Protein AF-A0A9D1VT00-F1 (afdb_monomer)

pLDDT: mean 77.25, std 14.41, range [39.69, 91.56]

Mean predicted aligned error: 7.01 Å

Nearest PDB structures (foldseek):
  4ham-assembly1_A-2  TM=8.398E-01  e=2.073E-04  Listeria monocytogenes EGD-e
  4r1h-assembly1_B  TM=8.954E-01  e=1.455E-03  Listeria monocytogenes EGD-e
  4wwc-assembly1_B  TM=8.733E-01  e=2.721E-03  Bacillus subtilis subsp. subtilis str. 168
  6sbs-assembly1_A  TM=8.727E-01  e=2.721E-03  Sulfolobus acidocaldarius DSM 639
  4u0w-assembly1_A  TM=8.680E-01  e=8.880E-03  Bacillus subtilis subsp. subtilis str. 168

Solvent-accessible surface area (backbone atoms only — not comparable to full-atom values): 4722 Å² total; per-residue (Å²): 87,33,30,33,55,82,65,77,45,75,55,89,87,81,86,73,78,81,80,83,59,60,70,34,56,38,50,35,52,47,53,55,44,34,47,73,68,16,27,47,34,48,70,41,76,47,70,49,44,60,56,47,15,64,75,71,72,47,62,38,68,44,40,44,54,20,50,52,50,35,33,75,70,54,50,34,43,81,42,77,75,78,128

Foldseek 3Di:
DKWFDDDAAAADADQDQPVPDQRLVSLLVRLVVCLVVRRGDTPPDDDQLVVVCVVVVHDSVSSVVSVVVCVVVVGMDDDDPDD

Organism: NCBI:txid2838509

Secondary structure (DSSP, 8-state):
-EEE-S--------PPP-SSS-HHHHHHHHHHHHHHTT-SPTT--BPPHHHHHHHHT--HHHHHHHHHHHHHTTSEEE-----

InterPro domains:
  IPR000524 Transcription regulator HTH, GntR [PF00392] (24-83)
  IPR000524 Transcription regulator HTH, GntR [PR00035] (46-60)
  IPR000524 Transcription regulator HTH, GntR [PR00035] (60-76)
  IPR000524 Transcription regulator HTH, GntR [PS50949] (21-83)
  IPR000524 Transcription regulator HTH, GntR [SM00345] (27-83)
  IPR000524 Transcription regulator HTH, GntR [cd07377] (23-83)
  IPR036388 Winged helix-like DNA-binding domain superfamily [G3DSA:1.10.10.10] (13-83)
  IPR036390 Winged helix DNA-binding domain superfamily [SSF46785] (18-83)

Sequence (83 aa):
MIQIKQLCGGGTMDIRLSGKRNIYEDIVTEYARFIRLGVLREGDKLPSCRALAAKLGINPNTVERAFSELEKQGLIRTIPKKG

Radius of gyration: 12.12 Å; Cα contacts (8 Å, |Δi|>4): 117; chains: 1; bounding box: 29×22×38 Å

Structure (mmCIF, N/CA/C/O backbone):
data_AF-A0A9D1VT00-F1
#
_entry.id   AF-A0A9D1VT00-F1
#
loop_
_atom_site.group_PDB
_atom_site.id
_atom_site.type_symbol
_atom_site.label_atom_id
_atom_site.label_alt_id
_atom_site.label_comp_id
_atom_site.label_asym_id
_atom_site.label_entity_id
_atom_site.label_seq_id
_atom_site.pdbx_PDB_ins_code
_atom_site.Cartn_x
_atom_site.Cartn_y
_atom_site.Cartn_z
_atom_site.occupancy
_atom_site.B_iso_or_equiv
_atom_site.auth_seq_id
_atom_site.auth_comp_id
_atom_site.auth_asym_id
_atom_site.auth_atom_id
_atom_site.pdbx_PDB_model_num
ATOM 1 N N . MET A 1 1 ? 0.570 -3.883 10.668 1.00 60.47 1 MET A N 1
ATOM 2 C CA . MET A 1 1 ? -0.587 -4.126 9.774 1.00 60.47 1 MET A CA 1
ATOM 3 C C . MET A 1 1 ? -1.134 -2.761 9.414 1.00 60.47 1 MET A C 1
ATOM 5 O O . MET A 1 1 ? -1.216 -1.929 10.304 1.00 60.47 1 MET A O 1
ATOM 9 N N . ILE A 1 2 ? -1.390 -2.489 8.140 1.00 67.31 2 ILE A N 1
ATOM 10 C CA . ILE A 1 2 ? -1.791 -1.150 7.691 1.00 67.31 2 ILE A CA 1
ATOM 11 C C . ILE A 1 2 ? -3.320 -1.112 7.627 1.00 67.31 2 ILE A C 1
ATOM 13 O O . ILE A 1 2 ? -3.930 -2.078 7.168 1.00 67.31 2 ILE A O 1
ATOM 17 N N . GLN A 1 3 ? -3.920 -0.041 8.142 1.00 63.66 3 GLN A N 1
ATOM 18 C CA . GLN A 1 3 ? -5.367 0.194 8.151 1.00 63.66 3 GLN A CA 1
ATOM 19 C C . GLN A 1 3 ? -5.697 1.536 7.488 1.00 63.66 3 GLN A C 1
ATOM 21 O O . GLN A 1 3 ? -4.852 2.422 7.426 1.00 63.66 3 GLN A O 1
ATOM 26 N N . ILE A 1 4 ? -6.921 1.688 6.993 1.00 70.44 4 ILE A N 1
ATOM 27 C CA . ILE A 1 4 ? -7.405 2.882 6.275 1.00 70.44 4 ILE A CA 1
ATOM 28 C C . ILE A 1 4 ? -8.210 3.786 7.219 1.00 70.44 4 ILE A C 1
ATOM 30 O O . ILE A 1 4 ? -8.818 3.274 8.163 1.00 70.44 4 ILE A O 1
ATOM 34 N N . LYS A 1 5 ? -8.203 5.109 6.981 1.00 56.06 5 LYS A N 1
ATOM 35 C CA . LYS A 1 5 ? -8.855 6.142 7.813 1.00 56.06 5 LYS A CA 1
ATOM 36 C C . LYS A 1 5 ? -9.969 6.900 7.041 1.00 56.06 5 LYS 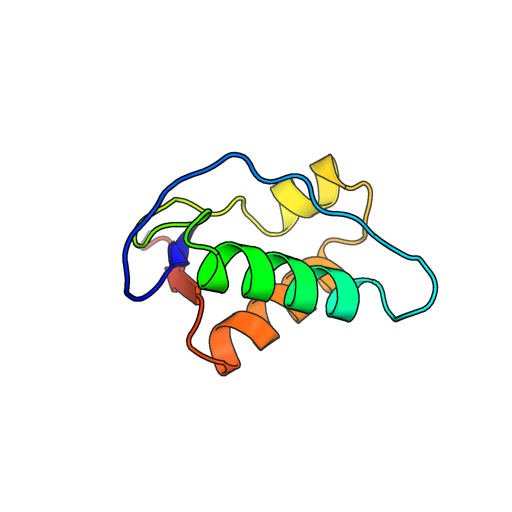A C 1
ATOM 38 O O . LYS A 1 5 ? -9.676 7.581 6.073 1.00 56.06 5 LYS A O 1
ATOM 43 N N . GLN A 1 6 ? -11.201 6.807 7.545 1.00 40.59 6 GLN A N 1
ATOM 44 C CA . GLN A 1 6 ? -12.531 7.402 7.234 1.00 40.59 6 GLN A CA 1
ATOM 45 C C . GLN A 1 6 ? -13.206 7.232 5.839 1.00 40.59 6 GLN A C 1
ATOM 47 O O . GLN A 1 6 ? -12.632 7.610 4.827 1.00 40.59 6 GLN A O 1
ATOM 52 N N . LEU A 1 7 ? -14.480 6.752 5.868 1.00 43.75 7 LEU A N 1
ATOM 53 C CA . LEU A 1 7 ? -15.606 6.785 4.886 1.00 43.75 7 LEU A CA 1
ATOM 54 C C . LEU A 1 7 ? -15.886 5.584 3.927 1.00 43.75 7 LEU A C 1
ATOM 56 O O . LEU A 1 7 ? -15.045 4.735 3.657 1.00 43.75 7 LEU A O 1
ATOM 60 N N . CYS A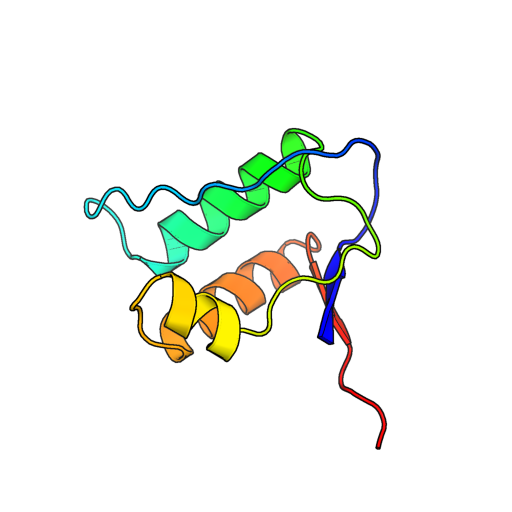 1 8 ? -17.164 5.499 3.508 1.00 40.47 8 CYS A N 1
ATOM 61 C CA . CYS A 1 8 ? -17.970 4.324 3.117 1.00 40.47 8 CYS A CA 1
ATOM 62 C C . CYS A 1 8 ? -17.762 3.723 1.702 1.00 40.47 8 CYS A C 1
ATOM 64 O O . CYS A 1 8 ? -17.703 4.454 0.720 1.00 40.47 8 CYS A O 1
ATOM 66 N N . GLY A 1 9 ? -17.859 2.385 1.587 1.00 41.41 9 GLY A N 1
ATOM 67 C CA . GLY A 1 9 ? -18.071 1.641 0.320 1.00 41.41 9 GLY A CA 1
ATOM 68 C C . GLY A 1 9 ? -17.035 0.536 0.080 1.00 41.41 9 GLY A C 1
ATOM 69 O O . GLY A 1 9 ? -15.915 0.672 0.536 1.00 41.41 9 GLY A O 1
ATOM 70 N N . GLY A 1 10 ? -17.366 -0.597 -0.568 1.00 39.69 10 GLY A N 1
ATOM 71 C CA . GLY A 1 10 ? -16.426 -1.732 -0.733 1.00 39.69 10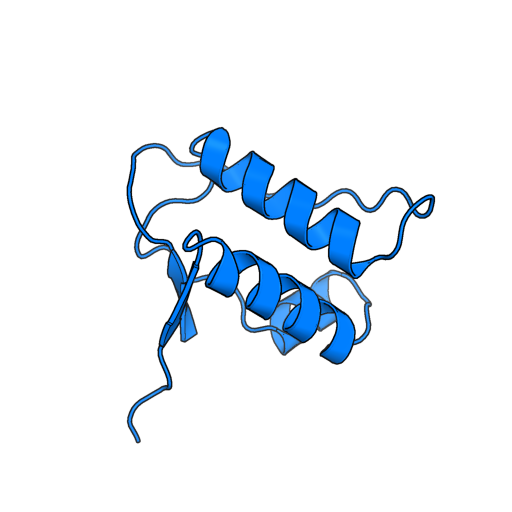 GLY A CA 1
ATOM 72 C C . GLY A 1 10 ? -16.442 -2.363 -2.120 1.00 39.69 10 GLY A C 1
ATOM 73 O O . GLY A 1 10 ? -17.517 -2.556 -2.682 1.00 39.69 10 GLY A O 1
ATOM 74 N N . GLY A 1 11 ? -15.258 -2.711 -2.628 1.00 48.00 11 GLY A N 1
ATOM 75 C CA . GLY A 1 11 ? -15.057 -3.355 -3.925 1.00 48.00 11 GLY A CA 1
ATOM 76 C C . GLY A 1 11 ? -13.709 -4.081 -4.037 1.00 48.00 11 GLY A C 1
ATOM 77 O O . GLY A 1 11 ? -12.857 -4.006 -3.155 1.00 48.00 11 GLY A O 1
ATOM 78 N N . THR A 1 12 ? -13.511 -4.792 -5.144 1.00 51.41 12 THR A N 1
ATOM 79 C CA . THR A 1 12 ? -12.279 -5.518 -5.500 1.00 51.41 12 THR A CA 1
ATOM 80 C C . THR A 1 12 ? -11.212 -4.588 -6.098 1.00 51.41 12 THR A C 1
ATOM 82 O O . THR A 1 12 ? -11.530 -3.718 -6.906 1.00 51.41 12 THR A O 1
ATOM 85 N N . MET A 1 13 ? -9.941 -4.762 -5.706 1.00 61.94 13 MET A N 1
ATOM 86 C CA . MET A 1 13 ? -8.811 -3.908 -6.115 1.00 61.94 13 MET A CA 1
ATOM 87 C C . MET A 1 13 ? -7.907 -4.569 -7.165 1.00 61.94 13 MET A C 1
ATOM 89 O O . MET A 1 13 ? -7.172 -5.497 -6.831 1.00 61.94 13 MET A O 1
ATOM 93 N N . ASP A 1 14 ? -7.861 -4.007 -8.375 1.00 66.81 14 ASP A N 1
ATOM 94 C CA . ASP A 1 14 ? -6.893 -4.361 -9.424 1.00 66.81 14 ASP A CA 1
ATOM 95 C C . ASP A 1 14 ? -5.962 -3.176 -9.722 1.00 66.81 14 ASP A C 1
ATOM 97 O O . ASP A 1 14 ? -6.362 -2.198 -10.353 1.00 66.81 14 ASP A O 1
ATOM 101 N N . ILE A 1 15 ? -4.710 -3.237 -9.261 1.00 73.62 15 ILE A N 1
ATOM 102 C CA . ILE A 1 15 ? -3.754 -2.129 -9.416 1.00 73.62 15 ILE A CA 1
ATOM 103 C C . ILE A 1 15 ? -3.166 -2.147 -10.827 1.00 73.62 15 ILE A C 1
ATOM 105 O O . ILE A 1 15 ? -2.463 -3.086 -11.198 1.00 73.62 15 ILE A O 1
ATOM 109 N N . ARG A 1 16 ? -3.402 -1.084 -11.602 1.00 75.62 16 ARG A N 1
ATOM 110 C CA . ARG A 1 16 ? -2.793 -0.911 -12.926 1.00 75.62 16 ARG A CA 1
ATOM 111 C C . ARG A 1 16 ? -1.531 -0.058 -12.835 1.00 75.62 16 ARG A C 1
ATOM 113 O O . ARG A 1 16 ? -1.589 1.100 -12.436 1.00 75.62 16 ARG A O 1
ATOM 120 N N . LEU A 1 17 ? -0.402 -0.622 -13.257 1.00 79.38 17 LEU A N 1
ATOM 121 C CA . LEU A 1 17 ? 0.876 0.083 -13.376 1.00 79.38 17 LEU A CA 1
ATOM 122 C C . LEU A 1 17 ? 1.077 0.490 -14.839 1.00 79.38 17 LEU A C 1
ATOM 124 O O . LEU A 1 17 ? 1.027 -0.352 -15.733 1.00 79.38 17 LEU A O 1
ATOM 128 N N . SER A 1 18 ? 1.268 1.783 -15.092 1.00 69.56 18 SER A N 1
ATOM 129 C CA . SER A 1 18 ? 1.307 2.344 -16.448 1.00 69.56 18 SER A CA 1
ATOM 130 C C . SER A 1 18 ? 2.718 2.416 -17.038 1.00 69.56 18 SER A C 1
ATOM 132 O O . SER A 1 18 ? 2.863 2.662 -18.234 1.00 69.56 18 SER A O 1
ATOM 134 N N . GLY A 1 19 ? 3.760 2.244 -16.214 1.00 69.06 19 GLY A N 1
ATOM 135 C CA . GLY A 1 19 ? 5.176 2.258 -16.615 1.00 69.06 19 GLY A CA 1
ATOM 136 C C . GLY A 1 19 ? 5.702 3.613 -17.113 1.00 69.06 19 GLY A C 1
ATOM 137 O O . GLY A 1 19 ? 6.903 3.773 -17.292 1.00 69.06 19 GLY A O 1
ATOM 138 N N . LYS A 1 20 ? 4.820 4.601 -17.320 1.00 66.50 20 LYS A N 1
ATOM 139 C CA . LYS A 1 20 ? 5.155 5.957 -17.787 1.00 66.50 20 LYS A CA 1
ATOM 140 C C . LYS A 1 20 ? 5.585 6.898 -16.657 1.00 66.50 20 LYS A C 1
ATOM 142 O O . LYS A 1 20 ? 6.186 7.931 -16.929 1.00 66.50 20 LYS A O 1
ATOM 147 N N . ARG A 1 21 ? 5.260 6.560 -15.407 1.00 67.88 21 ARG A N 1
ATOM 148 C CA . ARG A 1 21 ? 5.649 7.277 -14.181 1.00 67.88 21 ARG A CA 1
ATOM 149 C C . ARG A 1 21 ? 6.416 6.345 -13.250 1.00 67.88 21 ARG A C 1
ATOM 151 O O . ARG A 1 21 ? 6.466 5.136 -13.476 1.00 67.88 21 ARG A O 1
ATOM 158 N N . ASN A 1 22 ? 7.021 6.905 -12.203 1.00 85.38 22 ASN A N 1
ATOM 159 C CA . ASN A 1 22 ? 7.689 6.100 -11.188 1.00 85.38 22 ASN A CA 1
ATOM 160 C C . ASN A 1 22 ? 6.683 5.128 -10.543 1.00 85.38 22 ASN A C 1
ATOM 162 O O . ASN A 1 22 ? 5.567 5.522 -10.207 1.00 85.38 22 ASN A O 1
ATOM 166 N N . ILE A 1 23 ? 7.073 3.864 -10.354 1.00 86.00 23 ILE A N 1
ATOM 167 C CA . ILE A 1 23 ? 6.182 2.782 -9.896 1.00 86.00 23 ILE A CA 1
ATOM 168 C C . ILE A 1 23 ? 5.488 3.147 -8.575 1.00 86.00 23 ILE A C 1
ATOM 170 O O . ILE A 1 23 ? 4.319 2.821 -8.383 1.00 86.00 23 ILE A O 1
ATOM 174 N N . TYR A 1 24 ? 6.174 3.858 -7.673 1.00 87.62 24 TYR A N 1
ATOM 175 C CA . TYR A 1 24 ? 5.563 4.271 -6.406 1.00 87.62 24 TYR A CA 1
ATOM 176 C C . TYR A 1 24 ? 4.416 5.274 -6.606 1.00 87.62 24 TYR A C 1
ATOM 178 O O . TYR A 1 24 ? 3.439 5.223 -5.867 1.00 87.62 24 TYR A O 1
ATOM 186 N N . GLU A 1 25 ? 4.500 6.166 -7.596 1.00 89.12 25 GLU A N 1
ATOM 187 C CA . GLU A 1 25 ? 3.467 7.176 -7.861 1.00 89.12 25 GLU A CA 1
ATOM 188 C C . GLU A 1 25 ? 2.204 6.544 -8.436 1.00 89.12 25 GLU A C 1
ATOM 190 O O . GLU A 1 25 ? 1.095 6.935 -8.065 1.00 89.12 25 GLU A O 1
ATOM 195 N N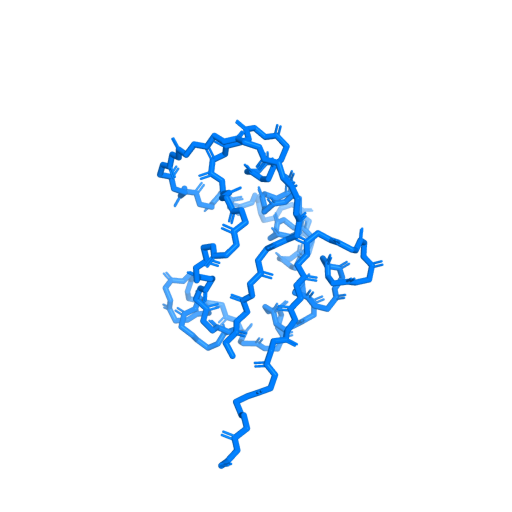 . ASP A 1 26 ? 2.369 5.545 -9.305 1.00 89.25 26 ASP A N 1
ATOM 196 C CA . ASP A 1 26 ? 1.250 4.766 -9.830 1.00 89.25 26 ASP A CA 1
ATOM 197 C C . ASP A 1 26 ? 0.531 4.039 -8.681 1.00 89.25 26 ASP A C 1
ATOM 199 O O . ASP A 1 26 ? -0.692 4.114 -8.587 1.00 89.25 26 ASP A O 1
ATOM 203 N N . ILE A 1 27 ? 1.270 3.447 -7.732 1.00 88.88 27 ILE A N 1
ATOM 204 C CA . ILE A 1 27 ? 0.684 2.820 -6.534 1.00 88.88 27 ILE A CA 1
ATOM 205 C C . ILE A 1 27 ? -0.093 3.849 -5.704 1.00 88.88 27 ILE A C 1
ATOM 207 O O . ILE A 1 27 ? -1.259 3.617 -5.392 1.00 88.88 27 ILE A O 1
ATOM 211 N N . VAL A 1 28 ? 0.514 4.992 -5.366 1.00 89.81 28 VAL A N 1
ATOM 212 C CA . VAL A 1 28 ? -0.153 6.055 -4.588 1.00 89.81 28 VAL A CA 1
ATOM 213 C C . VAL A 1 28 ? -1.436 6.502 -5.2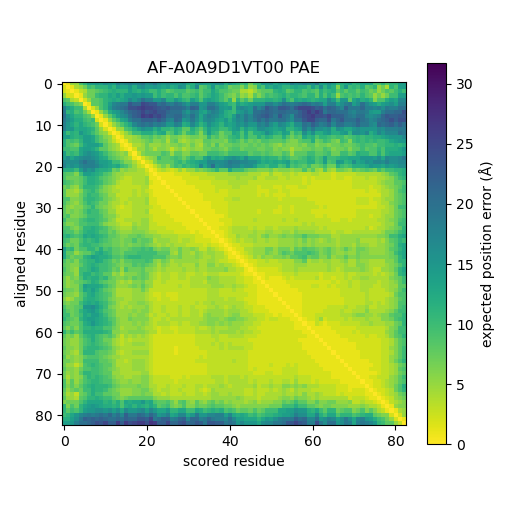80 1.00 89.81 28 VAL A C 1
ATOM 215 O O . VAL A 1 28 ? -2.491 6.577 -4.652 1.00 89.81 28 VAL A O 1
ATOM 218 N N . THR A 1 29 ? -1.362 6.763 -6.584 1.00 89.44 29 THR A N 1
ATOM 219 C CA . THR A 1 29 ? -2.497 7.235 -7.381 1.00 89.44 29 THR A CA 1
ATOM 220 C C . THR A 1 29 ? -3.631 6.217 -7.388 1.00 89.44 29 THR A C 1
ATOM 222 O O . THR A 1 29 ? -4.791 6.595 -7.211 1.00 89.44 29 THR A O 1
ATOM 225 N N . GLU A 1 30 ? -3.307 4.937 -7.563 1.00 88.25 30 GLU A N 1
ATOM 226 C CA . GLU A 1 30 ? -4.300 3.875 -7.666 1.00 88.25 30 GLU A CA 1
ATOM 227 C C . GLU A 1 30 ? -4.965 3.591 -6.320 1.00 88.25 30 GLU A C 1
ATOM 229 O O . GLU A 1 30 ? -6.191 3.564 -6.232 1.00 88.25 30 GLU A O 1
ATOM 234 N N . TYR A 1 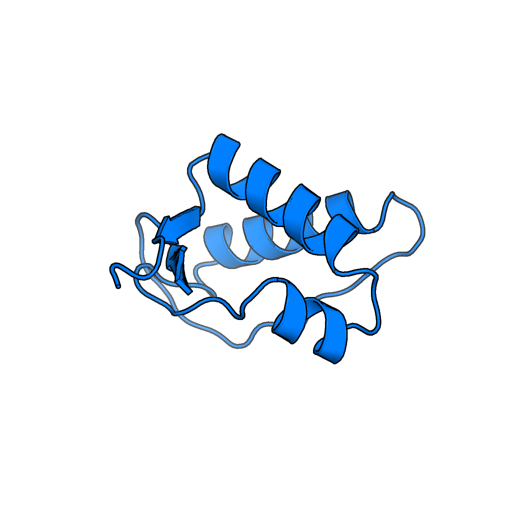31 ? -4.187 3.503 -5.238 1.00 87.38 31 TYR A N 1
ATOM 235 C CA . TYR A 1 31 ? -4.727 3.380 -3.882 1.00 87.38 31 TYR A CA 1
ATOM 236 C C . TYR A 1 31 ? -5.582 4.587 -3.492 1.00 87.38 31 TYR A C 1
ATOM 238 O O . TYR A 1 31 ? -6.694 4.416 -2.997 1.00 87.38 31 TYR A O 1
ATOM 246 N N . ALA A 1 32 ? -5.121 5.806 -3.775 1.00 86.94 32 ALA A N 1
ATOM 247 C CA . ALA A 1 32 ? -5.910 7.008 -3.533 1.00 86.94 32 ALA A CA 1
ATOM 248 C C . ALA A 1 32 ? -7.191 7.034 -4.384 1.00 86.94 32 ALA A C 1
ATOM 250 O O . ALA A 1 32 ? -8.208 7.577 -3.952 1.00 86.94 32 ALA A O 1
ATOM 251 N N . ARG A 1 33 ? -7.176 6.460 -5.596 1.00 87.25 33 ARG A N 1
ATOM 252 C CA . ARG A 1 33 ? -8.389 6.282 -6.405 1.00 87.25 33 ARG A CA 1
ATOM 253 C C . ARG A 1 33 ? -9.336 5.288 -5.740 1.00 87.25 33 ARG A C 1
ATOM 255 O O . ARG A 1 33 ? -10.502 5.614 -5.591 1.00 87.25 33 ARG A O 1
ATOM 262 N N . PHE A 1 34 ? -8.856 4.128 -5.301 1.00 84.38 34 PHE A N 1
ATOM 263 C CA . PHE A 1 34 ? -9.692 3.125 -4.637 1.00 84.38 34 PHE A CA 1
ATOM 264 C C . PHE A 1 34 ? -10.316 3.624 -3.337 1.00 84.38 34 PHE A C 1
ATOM 266 O O . PHE A 1 34 ? -11.476 3.327 -3.071 1.00 84.38 34 PHE A O 1
ATOM 273 N N . ILE A 1 35 ? -9.584 4.417 -2.556 1.00 83.94 35 ILE A N 1
ATOM 274 C CA . ILE A 1 35 ? -10.122 5.052 -1.349 1.00 83.94 35 ILE A CA 1
ATOM 275 C C . ILE A 1 35 ? -11.202 6.074 -1.733 1.00 83.94 35 ILE A C 1
ATOM 277 O O . ILE A 1 35 ? -12.301 6.038 -1.194 1.00 83.94 35 ILE A O 1
ATOM 281 N N . ARG A 1 36 ? -10.946 6.927 -2.738 1.00 82.69 36 ARG A N 1
ATOM 282 C CA . ARG A 1 36 ? -11.936 7.906 -3.232 1.00 82.69 36 ARG A CA 1
ATOM 283 C C . ARG A 1 36 ? -13.181 7.275 -3.854 1.00 82.69 36 ARG A C 1
ATOM 285 O O . ARG A 1 36 ? -14.259 7.840 -3.739 1.00 82.69 36 ARG A O 1
ATOM 292 N N . LEU A 1 37 ? -13.030 6.134 -4.521 1.00 83.31 37 LEU A N 1
ATOM 293 C CA . LEU A 1 37 ? -14.131 5.374 -5.112 1.00 83.31 37 LEU A CA 1
ATOM 294 C C . LEU A 1 37 ? -14.925 4.574 -4.071 1.00 83.31 37 LEU A C 1
ATOM 296 O O . LEU A 1 37 ? -15.919 3.955 -4.439 1.00 83.31 37 LEU A O 1
ATOM 300 N N . GLY A 1 38 ? -14.487 4.537 -2.806 1.00 78.69 38 GLY A N 1
ATOM 301 C CA . GLY A 1 38 ? -15.089 3.672 -1.795 1.00 78.69 38 GLY A CA 1
ATOM 302 C C . GLY A 1 38 ? -14.975 2.201 -2.196 1.00 78.69 38 GLY A C 1
ATOM 303 O O . GLY A 1 38 ? -15.948 1.466 -2.161 1.00 78.69 38 GLY A O 1
ATOM 304 N N . VAL A 1 39 ? -13.814 1.774 -2.689 1.00 80.69 39 VAL A N 1
ATOM 305 C CA . VAL A 1 39 ? -13.484 0.353 -2.905 1.00 80.69 39 VAL A CA 1
ATOM 306 C C . VAL A 1 39 ? -12.807 -0.198 -1.655 1.00 80.69 39 VAL A C 1
ATOM 308 O O . VAL A 1 39 ? -13.088 -1.312 -1.224 1.00 80.69 39 VAL A O 1
ATOM 311 N N . LEU A 1 40 ? -11.930 0.617 -1.076 1.00 74.56 40 LEU A N 1
ATOM 312 C CA . LEU A 1 40 ? -11.198 0.344 0.145 1.00 74.56 40 LEU A CA 1
ATOM 313 C C . LEU A 1 40 ? -11.862 1.030 1.333 1.00 74.56 40 LEU A C 1
ATOM 315 O O . LEU A 1 40 ? -11.985 2.256 1.329 1.00 74.56 40 LEU A O 1
ATOM 319 N N . ARG A 1 41 ? -12.228 0.254 2.358 1.00 71.81 41 ARG A N 1
ATOM 320 C CA . ARG A 1 41 ? -12.869 0.776 3.566 1.00 71.81 41 ARG A CA 1
ATOM 321 C C . ARG A 1 41 ? -11.870 0.999 4.665 1.00 71.81 41 ARG A C 1
ATOM 323 O O . ARG A 1 41 ? -10.829 0.361 4.773 1.00 71.81 41 ARG A O 1
ATOM 330 N N . GLU A 1 42 ? -12.270 1.853 5.575 1.00 71.88 42 GLU A N 1
ATOM 331 C CA . GLU A 1 42 ? -11.662 1.901 6.886 1.00 71.88 42 GLU A CA 1
ATOM 332 C C . GLU A 1 42 ? -11.583 0.570 7.588 1.00 71.88 42 GLU A C 1
ATOM 334 O O . GLU A 1 42 ? -12.491 -0.255 7.512 1.00 71.88 42 GLU A O 1
ATOM 339 N N . GLY A 1 43 ? -10.507 0.401 8.346 1.00 73.62 43 GLY A N 1
ATOM 340 C CA . GLY A 1 43 ? -10.289 -0.838 9.075 1.00 73.62 43 GLY A CA 1
ATOM 341 C C . GLY A 1 43 ? -10.015 -2.037 8.165 1.00 73.62 43 GLY A C 1
ATOM 342 O O . GLY A 1 43 ? -9.544 -3.054 8.686 1.00 73.62 43 GLY A O 1
ATOM 343 N N . ASP A 1 44 ? -10.199 -1.917 6.839 1.00 78.12 44 ASP A N 1
ATOM 344 C CA . ASP A 1 44 ? -9.747 -2.933 5.906 1.00 78.12 44 ASP A CA 1
ATOM 345 C C . ASP A 1 44 ? -8.251 -3.105 6.075 1.00 78.12 44 ASP A C 1
ATOM 347 O O . ASP A 1 44 ? -7.447 -2.168 6.175 1.00 78.12 44 ASP A O 1
ATOM 351 N N . LYS A 1 45 ? -7.892 -4.378 6.145 1.00 75.31 45 LYS A N 1
ATOM 352 C CA . LYS A 1 45 ? -6.514 -4.786 6.281 1.00 75.31 45 LYS A CA 1
ATOM 353 C C . LYS A 1 45 ? -5.881 -4.661 4.915 1.00 75.31 45 LYS A C 1
ATOM 355 O O . LYS A 1 45 ? -6.118 -5.475 4.025 1.00 75.31 45 LYS A O 1
ATOM 360 N N . LEU A 1 46 ? -5.028 -3.662 4.784 1.00 80.62 46 LEU A N 1
ATOM 361 C CA . LEU A 1 46 ? -4.148 -3.572 3.640 1.00 80.62 46 LEU A CA 1
ATOM 362 C C . LEU A 1 46 ? -3.091 -4.685 3.718 1.00 80.62 46 LEU A C 1
ATOM 364 O O . LEU A 1 46 ? -2.638 -5.045 4.818 1.00 80.62 46 LEU A O 1
ATOM 368 N N . PRO A 1 47 ? -2.672 -5.236 2.563 1.00 81.62 47 PRO A N 1
ATOM 369 C CA . PRO A 1 47 ? -1.523 -6.125 2.521 1.00 81.62 47 PRO A CA 1
ATOM 370 C C . PRO A 1 47 ? -0.296 -5.412 3.099 1.00 81.62 47 PRO A C 1
ATOM 372 O O . PRO A 1 47 ? -0.162 -4.190 3.030 1.00 81.62 47 PRO A O 1
ATOM 375 N N . SER A 1 48 ? 0.626 -6.180 3.675 1.00 85.00 48 SER A N 1
ATOM 376 C CA . SER A 1 48 ? 1.926 -5.623 4.048 1.00 85.00 48 SER A CA 1
ATOM 377 C C . SER A 1 48 ? 2.686 -5.172 2.800 1.00 85.00 48 SER A C 1
ATOM 379 O O . SER A 1 48 ? 2.458 -5.704 1.711 1.00 85.00 48 SER A O 1
ATOM 381 N N . CYS A 1 49 ? 3.642 -4.253 2.966 1.00 86.31 49 CYS A N 1
ATOM 382 C CA . CYS A 1 49 ? 4.478 -3.777 1.861 1.00 86.31 49 CYS A CA 1
ATOM 383 C C . CYS A 1 49 ? 5.104 -4.949 1.093 1.00 86.31 49 CYS A C 1
ATOM 385 O O . CYS A 1 49 ? 5.043 -5.003 -0.129 1.00 86.31 49 CYS A O 1
ATOM 387 N N . ARG A 1 50 ? 5.612 -5.948 1.829 1.00 86.19 50 ARG A N 1
ATOM 388 C CA . ARG A 1 50 ? 6.193 -7.174 1.264 1.00 86.19 50 ARG A CA 1
ATOM 389 C C . ARG A 1 50 ? 5.174 -8.050 0.537 1.00 86.19 50 ARG A C 1
ATOM 391 O O . ARG A 1 50 ? 5.490 -8.574 -0.523 1.00 86.19 50 ARG A O 1
ATOM 398 N N . ALA A 1 51 ? 3.967 -8.216 1.079 1.00 84.81 51 ALA A N 1
ATOM 399 C CA . ALA A 1 51 ? 2.938 -9.032 0.436 1.00 84.81 51 ALA A CA 1
ATOM 400 C C . ALA A 1 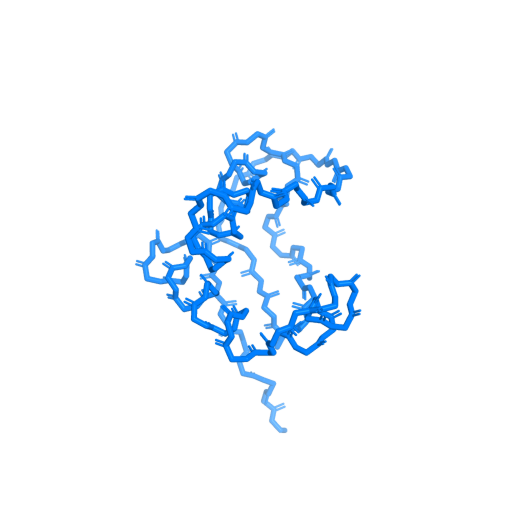51 ? 2.443 -8.389 -0.865 1.00 84.81 51 ALA A C 1
ATOM 402 O O . ALA A 1 51 ? 2.264 -9.080 -1.864 1.00 84.81 51 ALA A O 1
ATOM 403 N N . LEU A 1 52 ? 2.256 -7.067 -0.866 1.00 85.44 52 LEU A N 1
ATOM 404 C CA . LEU A 1 52 ? 1.880 -6.336 -2.071 1.00 85.44 52 LEU A CA 1
ATOM 405 C C . LEU A 1 52 ? 3.006 -6.359 -3.109 1.00 85.44 52 LEU A C 1
ATOM 407 O O . LEU A 1 52 ? 2.751 -6.623 -4.279 1.00 85.44 52 LEU A O 1
ATOM 411 N N . ALA A 1 53 ? 4.246 -6.149 -2.668 1.00 87.19 53 ALA A N 1
ATOM 412 C CA . ALA A 1 53 ? 5.427 -6.237 -3.515 1.00 87.19 53 ALA A CA 1
ATOM 413 C C . ALA A 1 53 ? 5.541 -7.604 -4.199 1.00 87.19 53 ALA A C 1
ATOM 415 O O . ALA A 1 53 ? 5.734 -7.661 -5.408 1.00 87.19 53 ALA A O 1
ATOM 416 N N . ALA A 1 54 ? 5.331 -8.694 -3.453 1.00 87.19 54 ALA A N 1
ATOM 417 C CA . ALA A 1 54 ? 5.331 -10.048 -4.000 1.00 87.19 54 ALA A CA 1
ATOM 418 C C . ALA A 1 54 ? 4.189 -10.279 -5.004 1.00 87.19 54 ALA A C 1
ATOM 420 O O . ALA A 1 54 ? 4.409 -10.899 -6.039 1.00 87.19 54 ALA A O 1
ATOM 421 N N . LYS A 1 55 ? 2.985 -9.754 -4.734 1.00 85.94 55 LYS A N 1
ATOM 422 C CA . LYS A 1 55 ? 1.841 -9.858 -5.657 1.00 85.94 55 LYS A CA 1
ATOM 423 C C . LYS A 1 55 ? 2.053 -9.097 -6.964 1.00 85.94 55 LYS A C 1
ATOM 425 O O . LYS A 1 55 ? 1.629 -9.571 -8.009 1.00 85.94 55 LYS A O 1
ATOM 430 N N . LEU A 1 56 ? 2.665 -7.917 -6.892 1.00 83.88 56 LEU A N 1
ATOM 431 C CA . LEU A 1 56 ? 2.900 -7.049 -8.049 1.00 83.88 56 LEU A CA 1
ATOM 432 C C . LEU A 1 56 ? 4.255 -7.306 -8.730 1.00 83.88 56 LEU A C 1
ATOM 434 O O . LEU A 1 56 ? 4.508 -6.744 -9.790 1.00 83.88 56 LEU A O 1
ATOM 438 N N . GLY A 1 57 ? 5.131 -8.119 -8.132 1.00 86.75 57 GLY A N 1
ATOM 439 C CA . GLY A 1 57 ? 6.480 -8.381 -8.641 1.00 86.75 57 GLY A CA 1
ATOM 440 C C . GLY A 1 57 ? 7.413 -7.165 -8.585 1.00 86.75 57 GLY A C 1
ATOM 441 O O . GLY A 1 57 ? 8.282 -7.019 -9.438 1.00 86.75 57 GLY A O 1
ATOM 442 N N . ILE A 1 58 ? 7.229 -6.270 -7.610 1.00 87.81 58 ILE A N 1
ATOM 443 C CA . ILE A 1 58 ? 7.978 -5.005 -7.497 1.00 87.81 58 ILE A CA 1
ATOM 444 C C . ILE A 1 58 ? 8.868 -4.970 -6.254 1.00 87.81 58 ILE A C 1
ATOM 446 O O . ILE A 1 58 ? 8.717 -5.768 -5.332 1.00 87.81 58 ILE A O 1
ATOM 450 N N . ASN A 1 59 ? 9.789 -4.008 -6.203 1.00 88.19 59 ASN A N 1
ATOM 451 C CA . ASN A 1 59 ? 10.673 -3.831 -5.056 1.00 88.19 59 ASN A CA 1
ATOM 452 C C . ASN A 1 59 ? 9.869 -3.413 -3.796 1.00 88.19 59 ASN A C 1
ATOM 454 O O . ASN A 1 59 ? 9.160 -2.402 -3.842 1.00 88.19 59 ASN A O 1
ATOM 458 N N . PRO A 1 60 ? 9.988 -4.129 -2.656 1.00 88.44 60 PRO A N 1
ATOM 459 C CA . PRO A 1 60 ? 9.326 -3.764 -1.401 1.00 88.44 60 PRO A CA 1
ATOM 460 C C . PRO A 1 60 ? 9.593 -2.328 -0.940 1.00 88.44 60 PRO A C 1
ATOM 462 O O . PRO A 1 60 ? 8.682 -1.688 -0.422 1.00 88.44 60 PRO A O 1
ATOM 465 N N . ASN A 1 61 ? 10.790 -1.795 -1.198 1.00 90.56 61 ASN A N 1
ATOM 466 C CA . ASN A 1 61 ? 11.155 -0.421 -0.840 1.00 90.56 61 ASN A CA 1
ATOM 467 C C . ASN A 1 61 ? 10.307 0.607 -1.611 1.00 90.56 61 ASN A C 1
ATOM 469 O O . ASN A 1 61 ? 9.964 1.670 -1.095 1.00 90.56 61 ASN A O 1
ATOM 473 N N . THR A 1 62 ? 9.931 0.288 -2.852 1.00 90.50 62 THR A N 1
ATOM 474 C CA . THR A 1 62 ? 9.045 1.123 -3.675 1.00 90.50 62 THR A CA 1
ATOM 475 C C . THR A 1 62 ? 7.633 1.153 -3.096 1.00 90.50 62 THR A C 1
ATOM 477 O O . THR A 1 62 ? 7.006 2.211 -3.059 1.00 90.50 62 THR A O 1
ATOM 480 N N . VAL A 1 63 ? 7.149 0.011 -2.597 1.00 90.56 63 VAL A N 1
ATOM 481 C CA . VAL A 1 63 ? 5.847 -0.080 -1.921 1.00 90.56 63 VAL A CA 1
ATOM 482 C C . VAL A 1 63 ? 5.858 0.670 -0.597 1.00 90.56 63 VAL A C 1
ATOM 484 O O . VAL A 1 63 ? 4.917 1.404 -0.313 1.00 90.56 63 VAL A O 1
ATOM 487 N N . GLU A 1 64 ? 6.919 0.528 0.197 1.00 90.38 64 GLU A N 1
ATOM 488 C CA . GLU A 1 64 ? 7.079 1.283 1.443 1.00 90.38 64 GLU A CA 1
ATOM 489 C C . GLU A 1 64 ? 7.027 2.786 1.191 1.00 90.38 64 GLU A C 1
ATOM 491 O O . GLU A 1 64 ? 6.267 3.489 1.851 1.00 90.38 64 GLU A O 1
ATOM 496 N N . ARG A 1 65 ? 7.747 3.272 0.174 1.00 91.56 65 ARG A N 1
ATOM 497 C CA . ARG A 1 65 ? 7.706 4.686 -0.211 1.00 91.56 65 ARG A CA 1
ATOM 498 C C . ARG A 1 65 ? 6.299 5.137 -0.609 1.00 91.56 65 ARG A C 1
ATOM 500 O O . ARG A 1 65 ? 5.873 6.211 -0.191 1.00 91.56 65 ARG A O 1
ATOM 507 N N . ALA A 1 66 ? 5.574 4.327 -1.381 1.00 91.00 66 ALA A N 1
ATOM 508 C CA . ALA A 1 66 ? 4.193 4.622 -1.759 1.00 91.00 66 ALA A CA 1
ATOM 509 C C . ALA A 1 66 ? 3.261 4.684 -0.537 1.00 91.00 66 ALA A C 1
ATOM 511 O O . ALA A 1 66 ? 2.462 5.607 -0.399 1.00 91.00 66 ALA A O 1
ATOM 512 N N . PHE A 1 67 ? 3.382 3.727 0.382 1.00 89.06 67 PHE A N 1
ATOM 513 C CA . PHE A 1 67 ? 2.574 3.684 1.597 1.00 89.06 67 PHE A CA 1
ATOM 514 C C . PHE A 1 67 ? 2.903 4.829 2.557 1.00 89.06 67 PHE A C 1
ATOM 516 O O . PHE A 1 67 ? 1.980 5.447 3.078 1.00 89.06 67 PHE A O 1
ATOM 523 N N . SER A 1 68 ? 4.174 5.195 2.731 1.00 90.50 68 SER A N 1
ATOM 524 C CA . SER A 1 68 ? 4.536 6.390 3.501 1.00 90.50 68 SER A CA 1
ATOM 525 C C . SER A 1 68 ? 3.918 7.660 2.921 1.00 90.50 68 SER A C 1
ATOM 527 O O . SER A 1 68 ? 3.520 8.541 3.675 1.00 90.50 68 SER A O 1
ATOM 529 N N . GLU A 1 69 ? 3.805 7.772 1.598 1.00 91.38 69 GLU A N 1
ATOM 530 C CA . GLU A 1 69 ? 3.172 8.932 0.970 1.00 91.38 69 GLU A CA 1
ATOM 531 C C . GLU A 1 69 ? 1.653 8.956 1.198 1.00 91.38 69 GLU A C 1
ATOM 533 O O . GLU A 1 69 ? 1.094 9.986 1.568 1.00 91.38 69 GLU A O 1
ATOM 538 N N . LEU A 1 70 ? 0.984 7.806 1.079 1.00 88.50 70 LEU A N 1
ATOM 539 C CA . LEU A 1 70 ? -0.433 7.668 1.436 1.00 88.50 70 LEU A CA 1
ATOM 540 C C . LEU A 1 70 ? -0.690 7.962 2.925 1.00 88.50 70 LEU A C 1
ATOM 542 O O . LEU A 1 70 ? -1.728 8.523 3.276 1.00 88.50 70 LEU A O 1
ATOM 546 N N . GLU A 1 71 ? 0.246 7.596 3.802 1.00 88.81 71 GLU A N 1
ATOM 547 C CA . GLU A 1 71 ? 0.172 7.878 5.237 1.00 88.81 71 GLU A CA 1
ATOM 548 C C . GLU A 1 71 ? 0.353 9.370 5.528 1.00 88.81 71 GLU A C 1
ATOM 550 O O . GLU A 1 71 ? -0.424 9.938 6.295 1.00 88.81 71 GLU A O 1
ATOM 555 N N . LYS A 1 72 ? 1.299 10.041 4.854 1.00 89.31 72 LYS A N 1
ATOM 556 C CA . LYS A 1 72 ? 1.453 11.506 4.919 1.00 89.31 72 LYS A CA 1
ATOM 557 C C . LYS A 1 72 ? 0.200 12.244 4.456 1.00 89.31 72 LYS A C 1
ATOM 559 O O . LYS A 1 72 ? -0.146 13.271 5.030 1.00 89.31 72 LYS A O 1
ATOM 564 N N . GLN A 1 73 ? -0.495 11.711 3.452 1.00 87.31 73 GLN A N 1
ATOM 565 C CA . GLN A 1 73 ? -1.779 12.240 2.981 1.00 87.31 73 GLN A CA 1
ATOM 566 C C . GLN A 1 73 ? -2.946 11.931 3.935 1.00 87.31 73 GLN A C 1
ATOM 568 O O . GLN A 1 73 ? -4.060 12.399 3.715 1.00 87.31 73 GLN A O 1
ATOM 573 N N . GLY A 1 74 ? -2.718 11.148 4.995 1.00 86.44 74 GLY A N 1
ATOM 574 C CA . GLY A 1 74 ? -3.730 10.777 5.981 1.00 86.44 74 GLY A CA 1
ATOM 575 C C . GLY A 1 74 ? -4.737 9.732 5.498 1.00 86.44 74 GLY A C 1
ATOM 576 O O . GLY A 1 74 ? -5.735 9.511 6.182 1.00 86.44 74 GLY A O 1
ATOM 577 N N . LEU A 1 75 ? -4.481 9.093 4.350 1.00 85.06 75 LEU A N 1
ATOM 578 C CA . LEU A 1 75 ? -5.365 8.100 3.730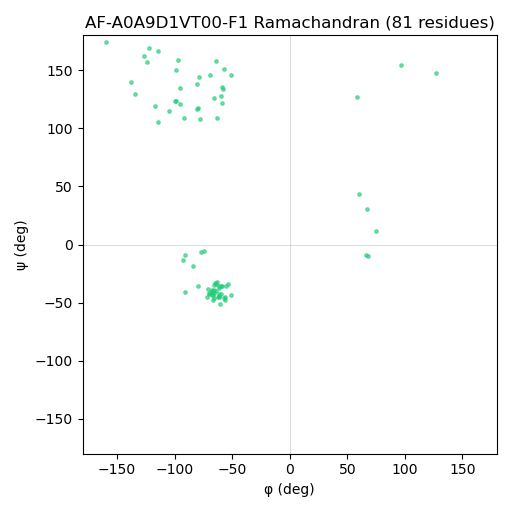 1.00 85.06 75 LEU A CA 1
ATOM 579 C C . LEU A 1 75 ? -5.235 6.722 4.390 1.00 85.06 75 LEU A C 1
ATOM 581 O O . LEU A 1 75 ? -6.213 5.987 4.536 1.00 85.06 75 LEU A O 1
ATOM 585 N N . ILE A 1 76 ? -4.018 6.371 4.804 1.00 86.00 76 ILE A N 1
ATOM 586 C CA . ILE A 1 76 ? -3.721 5.119 5.500 1.00 86.00 76 ILE A CA 1
ATOM 587 C C . ILE A 1 76 ? -2.991 5.403 6.808 1.00 86.00 76 ILE A C 1
ATOM 589 O O . ILE A 1 76 ? -2.429 6.475 7.016 1.00 86.00 76 ILE A O 1
ATOM 593 N N . ARG A 1 77 ? -2.985 4.415 7.693 1.00 83.00 77 ARG A N 1
ATOM 594 C CA . ARG A 1 77 ? -2.246 4.430 8.944 1.00 83.00 77 ARG A CA 1
ATOM 595 C C . ARG A 1 77 ? -1.540 3.104 9.130 1.00 83.00 77 ARG A C 1
ATOM 597 O O . ARG A 1 77 ? -2.146 2.029 9.090 1.00 83.00 77 ARG A O 1
ATOM 604 N N . THR A 1 78 ? -0.254 3.180 9.413 1.00 76.50 78 THR A N 1
ATOM 605 C CA . THR A 1 78 ? 0.535 2.017 9.779 1.00 76.50 78 THR A CA 1
ATOM 606 C C . THR A 1 78 ? 0.287 1.722 11.252 1.00 76.50 78 THR A C 1
ATOM 608 O O . THR A 1 78 ? 0.601 2.530 12.123 1.00 76.50 78 THR A O 1
ATOM 611 N N . ILE A 1 79 ? -0.292 0.561 11.564 1.00 74.44 79 ILE A N 1
ATOM 612 C CA . ILE A 1 79 ? -0.352 0.086 12.947 1.00 74.44 79 ILE A CA 1
ATOM 613 C C . ILE A 1 79 ? 0.880 -0.787 13.171 1.00 74.44 79 ILE A C 1
ATOM 615 O O . ILE A 1 79 ? 0.946 -1.897 12.607 1.00 74.44 79 ILE A O 1
ATOM 619 N N . PRO A 1 80 ? 1.872 -0.319 13.953 1.00 65.06 80 PRO A N 1
ATOM 620 C CA . PRO A 1 80 ? 2.943 -1.192 14.392 1.00 65.06 80 PRO A CA 1
ATOM 621 C C . PRO A 1 80 ? 2.292 -2.322 15.183 1.00 65.06 80 PRO A C 1
ATOM 623 O O . PRO A 1 80 ? 1.450 -2.090 16.052 1.00 6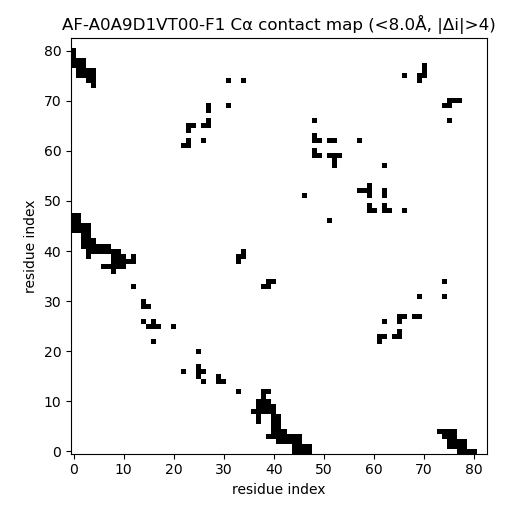5.06 80 PRO A O 1
ATOM 626 N N . LYS A 1 81 ? 2.608 -3.569 14.827 1.00 53.94 81 LYS A N 1
ATOM 627 C CA . LYS A 1 81 ? 2.146 -4.713 15.608 1.00 53.94 81 LYS A CA 1
ATOM 628 C C . LYS A 1 81 ? 2.798 -4.541 16.982 1.00 53.94 81 LYS A C 1
ATOM 630 O O . LYS A 1 81 ? 4.019 -4.614 17.074 1.00 53.94 81 LYS A O 1
ATOM 635 N N . LYS A 1 82 ? 2.001 -4.207 17.998 1.00 49.66 82 LYS A N 1
ATOM 636 C CA . LYS A 1 82 ? 2.455 -4.227 19.388 1.00 49.66 82 LYS A CA 1
ATOM 637 C C . LYS A 1 82 ? 2.903 -5.670 19.644 1.00 49.66 82 LYS A C 1
ATOM 639 O O . LYS A 1 82 ? 2.134 -6.583 19.331 1.00 49.66 82 LYS A O 1
ATOM 644 N N . GLY A 1 83 ? 4.168 -5.841 20.029 1.00 48.62 83 GLY A N 1
ATOM 645 C CA . GLY A 1 83 ? 4.673 -7.116 20.537 1.00 48.62 83 GLY A CA 1
ATOM 646 C C . GLY A 1 83 ? 3.833 -7.582 21.713 1.00 48.62 83 GLY A C 1
ATOM 647 O O . GLY A 1 83 ? 3.335 -6.693 22.446 1.00 48.62 83 GLY A O 1
#